Protein AF-A0A920P8W2-F1 (afdb_monomer)

Mean predicted aligned error: 8.72 Å

Radius of gyration: 26.15 Å; Cα contacts (8 Å, |Δi|>4): 49; chains: 1; bounding box: 53×20×72 Å

pLDDT: mean 90.16, std 8.15, range [62.06, 97.81]

Secondary structure (DSSP, 8-state):
-HHHHHHHHHHHHHHHHHHHHHHH-PPP-----EEEEESPTT---SS--S--EEEESS---GGG-----B-TTS-B-S-S--

Sequence (82 aa):
MHNRTILGLLLLVIVGMLSIELMIATPVFGHANHERSIPAPNAELDTAPSKVTIWFSETIEPNFSEITVLDNLGVSVDLNDS

Structure (mmCIF, N/CA/C/O backbone):
data_AF-A0A920P8W2-F1
#
_entry.id   AF-A0A920P8W2-F1
#
loop_
_atom_site.group_PDB
_atom_site.id
_atom_site.type_symbol
_atom_site.label_atom_id
_atom_site.label_alt_id
_atom_site.label_comp_id
_atom_site.label_asym_id
_atom_site.label_entity_id
_atom_site.label_seq_id
_atom_site.pdbx_PDB_ins_code
_atom_site.Cartn_x
_atom_site.Cartn_y
_atom_site.Cartn_z
_atom_site.occupancy
_atom_site.B_iso_or_equiv
_atom_site.auth_seq_id
_atom_site.auth_comp_id
_atom_site.auth_asym_id
_atom_site.auth_atom_id
_atom_site.pdbx_PDB_model_num
ATOM 1 N N . MET A 1 1 ? 33.057 -0.167 -55.345 1.00 62.06 1 MET A N 1
ATOM 2 C CA . MET A 1 1 ? 32.476 -1.289 -54.565 1.00 62.06 1 MET A CA 1
ATOM 3 C C . MET A 1 1 ? 32.834 -1.238 -53.075 1.00 62.06 1 MET A C 1
ATOM 5 O O . MET A 1 1 ? 31.984 -1.593 -52.275 1.00 62.06 1 MET A O 1
ATOM 9 N N . HIS A 1 2 ? 34.006 -0.709 -52.698 1.00 70.69 2 HIS A N 1
ATOM 10 C CA . HIS A 1 2 ? 34.494 -0.610 -51.309 1.00 70.69 2 HIS A CA 1
ATOM 11 C C . HIS A 1 2 ? 33.620 0.242 -50.352 1.00 70.69 2 HIS A C 1
ATOM 13 O O . HIS A 1 2 ? 33.405 -0.124 -49.203 1.00 70.69 2 HIS A O 1
ATOM 19 N N . ASN A 1 3 ? 33.034 1.351 -50.820 1.00 78.06 3 ASN A N 1
ATOM 20 C CA . ASN A 1 3 ? 32.226 2.226 -49.950 1.00 78.06 3 ASN A CA 1
ATOM 21 C C . ASN A 1 3 ? 30.864 1.615 -49.580 1.00 78.06 3 ASN A C 1
ATOM 23 O O . ASN A 1 3 ? 30.338 1.886 -48.508 1.00 78.06 3 ASN A O 1
ATOM 27 N N . ARG A 1 4 ? 30.297 0.768 -50.452 1.00 83.88 4 ARG A N 1
ATOM 28 C CA . ARG A 1 4 ? 29.006 0.097 -50.213 1.00 83.88 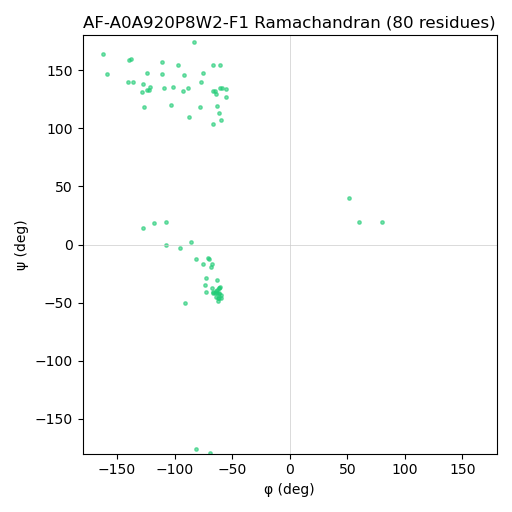4 ARG A CA 1
ATOM 29 C C . ARG A 1 4 ? 29.144 -1.021 -49.178 1.00 83.88 4 ARG A C 1
ATOM 31 O O . ARG A 1 4 ? 28.239 -1.218 -48.378 1.00 83.88 4 ARG A O 1
ATOM 38 N N . THR A 1 5 ? 30.285 -1.712 -49.172 1.00 84.12 5 THR A N 1
ATOM 39 C CA . THR A 1 5 ? 30.606 -2.744 -48.177 1.00 84.12 5 THR A CA 1
ATOM 40 C C . THR A 1 5 ? 30.914 -2.133 -46.813 1.00 84.12 5 THR A C 1
ATOM 42 O O . THR A 1 5 ? 30.417 -2.634 -45.812 1.00 84.12 5 THR A O 1
ATOM 45 N N . ILE A 1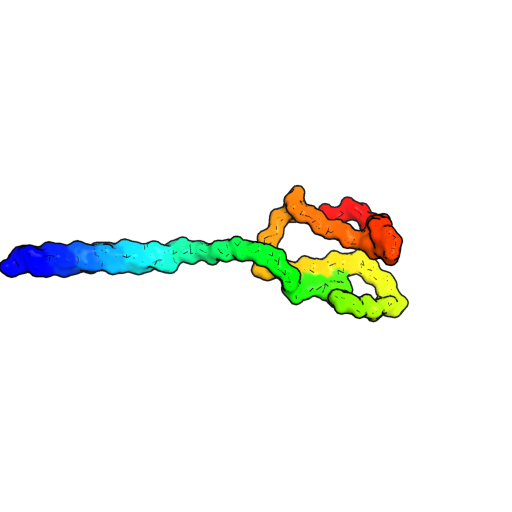 6 ? 31.648 -1.013 -46.765 1.00 90.00 6 ILE A N 1
ATOM 46 C CA . ILE A 1 6 ? 31.901 -0.277 -45.514 1.00 90.00 6 ILE A CA 1
ATOM 47 C C . ILE A 1 6 ? 30.587 0.233 -44.910 1.00 90.00 6 ILE A C 1
ATOM 49 O O . ILE A 1 6 ? 30.343 0.034 -43.725 1.00 90.00 6 ILE A O 1
ATOM 53 N N . LEU A 1 7 ? 29.705 0.822 -45.724 1.00 91.12 7 LEU A N 1
ATOM 54 C CA . LEU A 1 7 ? 28.409 1.313 -45.253 1.00 91.12 7 LEU A CA 1
ATOM 55 C C . LEU A 1 7 ? 27.516 0.180 -44.718 1.00 91.12 7 LEU A C 1
ATOM 57 O O . LEU A 1 7 ? 26.860 0.347 -43.695 1.00 91.12 7 LEU A O 1
ATOM 61 N N . GLY A 1 8 ? 27.526 -0.984 -45.377 1.00 92.75 8 GLY A N 1
ATOM 62 C CA . GLY A 1 8 ? 26.788 -2.166 -44.925 1.00 92.75 8 GLY A CA 1
ATOM 63 C C . GLY A 1 8 ? 27.298 -2.721 -43.594 1.00 92.75 8 GLY A C 1
ATOM 64 O O . GLY A 1 8 ? 26.493 -3.054 -42.730 1.00 92.75 8 GLY A O 1
ATOM 65 N N . LEU A 1 9 ? 28.619 -2.767 -43.397 1.00 94.25 9 LEU A N 1
ATOM 66 C CA . LEU A 1 9 ? 29.222 -3.194 -42.129 1.00 94.25 9 LEU A CA 1
ATOM 67 C C . LEU A 1 9 ? 28.917 -2.212 -40.994 1.00 94.25 9 LEU A C 1
ATOM 69 O O . LEU A 1 9 ? 28.569 -2.645 -39.901 1.00 94.25 9 LEU A O 1
ATOM 73 N N . LEU A 1 10 ? 28.982 -0.904 -41.260 1.00 95.12 10 LEU A N 1
ATOM 74 C CA . LEU A 1 10 ? 28.614 0.119 -40.279 1.00 95.12 10 LEU A CA 1
ATOM 75 C C . LEU A 1 10 ? 27.147 -0.003 -39.857 1.00 95.12 10 LEU A C 1
ATOM 77 O O . LEU A 1 10 ? 26.850 0.050 -38.668 1.00 95.12 10 LEU A O 1
ATOM 81 N N . LEU A 1 11 ? 26.239 -0.234 -40.810 1.00 96.06 11 LEU A N 1
ATOM 82 C CA .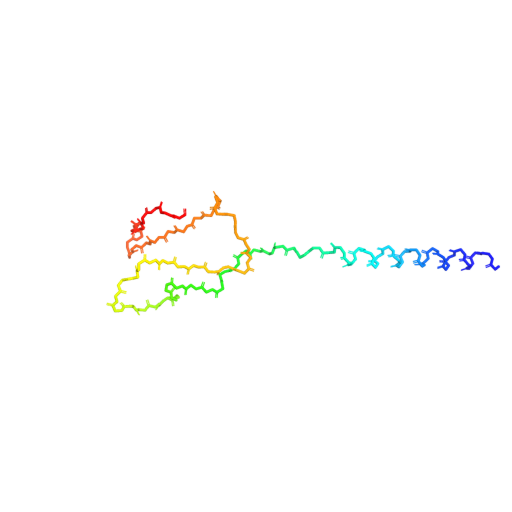 LEU A 1 11 ? 24.827 -0.470 -40.512 1.00 96.06 11 LEU A CA 1
ATOM 83 C C . LEU A 1 11 ? 24.643 -1.702 -39.612 1.00 96.06 11 LEU A C 1
ATOM 85 O O . LEU A 1 11 ? 23.888 -1.654 -38.647 1.00 96.06 11 LEU A O 1
ATOM 89 N N . LEU A 1 12 ? 25.355 -2.792 -39.906 1.00 96.06 12 LEU A N 1
ATOM 90 C CA . LEU A 1 12 ? 25.279 -4.041 -39.144 1.00 96.06 12 LEU A CA 1
ATOM 91 C C . LEU A 1 12 ? 25.779 -3.866 -37.705 1.00 96.06 12 LEU A C 1
ATOM 93 O O . LEU A 1 12 ? 25.162 -4.379 -36.776 1.00 96.06 12 LEU A O 1
ATOM 97 N N . VAL A 1 13 ? 26.854 -3.096 -37.516 1.00 96.38 13 VAL A N 1
ATOM 98 C CA . VAL A 1 13 ? 27.367 -2.745 -36.185 1.00 96.38 13 VAL A CA 1
ATOM 99 C C . VAL A 1 13 ? 26.346 -1.914 -35.414 1.00 96.38 13 VAL A C 1
ATOM 101 O O . VAL A 1 13 ? 26.065 -2.233 -34.265 1.00 96.38 13 VAL A O 1
ATOM 104 N N . ILE A 1 14 ? 25.736 -0.905 -36.044 1.00 96.25 14 ILE A N 1
ATOM 105 C CA . ILE A 1 14 ? 24.714 -0.066 -35.400 1.00 96.25 14 ILE A CA 1
ATOM 106 C C . ILE A 1 14 ? 23.502 -0.906 -34.979 1.00 96.25 14 ILE A C 1
ATOM 108 O O . ILE A 1 14 ? 23.050 -0.805 -33.843 1.00 96.25 14 ILE A O 1
ATOM 112 N N . VAL A 1 15 ? 23.002 -1.778 -35.860 1.00 96.12 15 VAL A N 1
ATOM 113 C CA . VAL A 1 15 ? 21.880 -2.678 -35.543 1.00 96.12 15 VAL A CA 1
ATOM 114 C C . VAL A 1 15 ? 22.254 -3.642 -34.418 1.00 96.12 15 VAL A C 1
ATOM 116 O O . VAL A 1 15 ? 21.452 -3.869 -33.512 1.00 96.12 15 VAL A O 1
ATOM 119 N N . GLY A 1 16 ? 23.476 -4.179 -34.444 1.00 95.75 16 GLY A N 1
ATOM 120 C CA . GLY A 1 16 ? 24.001 -5.028 -33.378 1.00 95.75 16 GLY A CA 1
ATOM 121 C C . GLY A 1 16 ? 24.043 -4.305 -32.031 1.00 95.75 16 GLY A C 1
ATOM 122 O O . GLY A 1 16 ? 23.562 -4.848 -31.041 1.00 95.75 16 GLY A O 1
ATOM 123 N N . MET A 1 17 ? 24.536 -3.065 -32.001 1.00 94.50 17 MET A N 1
ATOM 124 C CA . MET A 1 17 ? 24.571 -2.236 -30.792 1.00 94.50 17 MET A CA 1
ATOM 125 C C . MET A 1 17 ? 23.166 -1.944 -30.247 1.00 94.50 17 MET A C 1
ATOM 127 O O . MET A 1 17 ? 22.914 -2.218 -29.077 1.00 94.50 17 MET A O 1
ATOM 131 N N . LEU A 1 18 ? 22.224 -1.506 -31.092 1.00 93.50 18 LEU A N 1
ATOM 132 C CA . LEU A 1 18 ? 20.836 -1.248 -30.671 1.00 93.50 18 LEU A CA 1
ATOM 133 C C . LEU A 1 18 ? 20.141 -2.509 -30.130 1.00 93.50 18 LEU A C 1
ATOM 135 O O . LEU A 1 18 ? 19.344 -2.442 -29.197 1.00 93.50 18 LEU A O 1
ATOM 139 N N . SER A 1 19 ? 20.435 -3.671 -30.715 1.00 90.56 19 SER A N 1
ATOM 140 C CA . SER A 1 19 ? 19.846 -4.944 -30.281 1.00 90.56 19 SER A CA 1
ATOM 141 C C . SER A 1 19 ? 20.336 -5.352 -28.890 1.00 90.56 19 SER A C 1
ATOM 143 O O . SER A 1 19 ? 19.558 -5.874 -28.094 1.00 90.56 19 SER A O 1
ATOM 145 N N . ILE A 1 20 ? 21.612 -5.093 -28.585 1.00 92.62 20 ILE A N 1
ATOM 146 C CA . ILE A 1 20 ? 22.200 -5.352 -27.265 1.00 92.62 20 ILE A CA 1
ATOM 147 C C . ILE A 1 20 ? 21.578 -4.427 -26.209 1.00 92.62 20 ILE A C 1
ATOM 149 O O . ILE A 1 20 ? 21.259 -4.889 -25.118 1.00 92.62 20 ILE A O 1
ATOM 153 N N . GLU A 1 21 ? 21.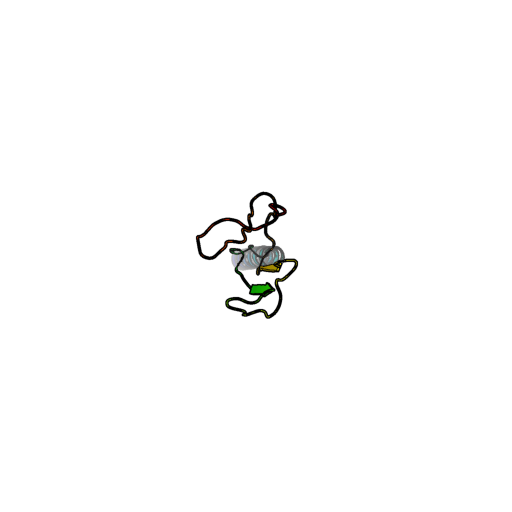343 -3.152 -26.530 1.00 87.19 21 GLU A N 1
ATOM 154 C CA . GLU A 1 21 ? 20.703 -2.195 -25.612 1.00 87.19 21 GLU A CA 1
ATOM 155 C C . GLU A 1 21 ? 19.282 -2.624 -25.215 1.00 87.19 21 GLU A C 1
ATOM 157 O O . GLU A 1 21 ? 18.931 -2.579 -24.035 1.00 87.19 21 GLU A O 1
ATOM 162 N N . LEU A 1 22 ? 18.484 -3.128 -26.164 1.00 84.94 22 LEU A N 1
ATOM 163 C CA . LEU A 1 22 ? 17.135 -3.636 -25.880 1.00 84.94 22 LEU A CA 1
ATOM 164 C C . LEU A 1 22 ? 17.131 -4.842 -24.931 1.00 84.94 22 LEU A C 1
ATOM 166 O O . LEU A 1 22 ? 16.176 -5.020 -24.179 1.00 84.94 22 LEU A O 1
ATOM 170 N N . MET A 1 23 ? 18.183 -5.664 -24.949 1.00 84.31 23 MET A N 1
ATOM 171 C CA . MET A 1 23 ? 18.300 -6.825 -24.060 1.00 84.31 23 MET A CA 1
ATOM 172 C C . MET A 1 23 ? 18.653 -6.452 -22.615 1.00 84.31 23 MET A C 1
ATOM 174 O O . MET A 1 23 ? 18.483 -7.281 -21.724 1.00 84.31 23 MET A O 1
ATOM 178 N N . ILE A 1 24 ? 19.139 -5.230 -22.377 1.00 82.44 24 ILE A N 1
ATOM 179 C CA . ILE A 1 24 ? 19.590 -4.756 -21.057 1.00 82.44 24 ILE A CA 1
ATOM 180 C C . ILE A 1 24 ? 18.592 -3.747 -20.457 1.00 82.44 24 ILE A C 1
ATOM 182 O O . ILE A 1 24 ? 18.781 -3.279 -19.337 1.00 82.44 24 ILE A O 1
ATOM 186 N N . ALA A 1 25 ? 17.502 -3.421 -21.159 1.00 73.31 25 ALA A N 1
ATOM 187 C CA . ALA A 1 25 ? 16.477 -2.518 -20.649 1.00 73.31 25 ALA A CA 1
ATOM 188 C C . ALA A 1 25 ? 15.865 -3.068 -19.347 1.00 73.31 25 ALA A C 1
ATOM 190 O O . ALA A 1 25 ? 15.097 -4.031 -19.356 1.00 73.31 25 ALA A O 1
ATOM 191 N N . THR A 1 26 ? 16.206 -2.455 -18.213 1.00 72.06 26 THR A N 1
ATOM 192 C CA . THR A 1 26 ? 15.579 -2.771 -16.930 1.00 72.06 26 THR A CA 1
ATOM 193 C C . THR A 1 26 ? 14.206 -2.110 -16.868 1.00 72.06 26 THR A C 1
ATOM 195 O O . THR A 1 26 ? 14.086 -0.954 -17.289 1.00 72.06 26 THR A O 1
ATOM 198 N N . PRO A 1 27 ? 13.177 -2.783 -16.324 1.00 69.31 27 PRO A N 1
ATOM 199 C CA . PRO A 1 27 ? 11.897 -2.137 -16.076 1.00 69.31 27 PRO A CA 1
ATOM 200 C C . PRO A 1 27 ? 12.128 -0.892 -15.215 1.00 69.31 27 PRO A C 1
ATOM 202 O O . PRO A 1 27 ? 12.801 -0.947 -14.186 1.00 69.31 27 PRO A O 1
ATOM 205 N N . VAL A 1 28 ? 11.626 0.249 -15.679 1.00 70.75 28 VAL A N 1
ATOM 206 C CA . VAL A 1 28 ? 11.623 1.473 -14.881 1.00 70.75 28 VAL A CA 1
ATOM 207 C C . VAL A 1 28 ? 10.476 1.335 -13.893 1.00 70.75 28 VAL A C 1
ATOM 209 O O . VAL A 1 28 ? 9.327 1.209 -14.313 1.00 70.75 28 VAL A O 1
ATOM 212 N N . PHE A 1 29 ? 10.798 1.341 -12.601 1.00 66.50 29 PHE A N 1
ATOM 213 C CA . PHE A 1 29 ? 9.809 1.354 -11.529 1.00 66.50 29 PHE A CA 1
ATOM 214 C C . PHE A 1 29 ? 8.971 2.630 -11.656 1.00 66.50 29 PHE A C 1
ATOM 216 O O . PHE A 1 29 ? 9.488 3.744 -11.531 1.00 66.50 29 PHE A O 1
ATOM 223 N N . GLY A 1 30 ? 7.689 2.467 -11.982 1.00 74.31 30 GLY A N 1
ATOM 224 C CA . GLY A 1 30 ? 6.732 3.566 -11.967 1.00 74.31 30 GLY A CA 1
ATOM 225 C C . GLY A 1 30 ? 6.438 4.027 -10.538 1.00 74.31 30 GLY A C 1
ATOM 226 O O . GLY A 1 30 ? 6.960 3.487 -9.564 1.00 74.31 30 GLY A O 1
ATOM 227 N N . HIS A 1 31 ? 5.565 5.026 -10.387 1.00 84.62 31 HIS A N 1
ATOM 228 C CA . HIS A 1 31 ? 5.008 5.323 -9.067 1.00 84.62 31 HIS A CA 1
ATOM 229 C C . HIS A 1 31 ? 4.283 4.084 -8.517 1.00 84.62 31 HIS A C 1
ATOM 231 O O . HIS A 1 31 ? 3.514 3.448 -9.239 1.00 84.62 31 HIS A O 1
ATOM 237 N N . ALA A 1 32 ? 4.517 3.761 -7.243 1.00 91.50 32 ALA A N 1
ATOM 238 C CA . ALA A 1 32 ? 3.842 2.674 -6.546 1.00 91.50 32 ALA A CA 1
ATOM 239 C C . ALA A 1 32 ? 2.350 3.010 -6.384 1.00 91.50 32 ALA A C 1
ATOM 241 O O . ALA A 1 32 ? 1.970 3.835 -5.554 1.00 91.50 32 ALA A O 1
ATOM 242 N N . ASN A 1 33 ? 1.498 2.392 -7.201 1.00 93.00 33 ASN A N 1
ATOM 243 C CA . ASN A 1 33 ? 0.055 2.615 -7.162 1.00 93.00 33 ASN A CA 1
ATOM 244 C C . ASN A 1 33 ? -0.610 1.602 -6.235 1.00 93.00 33 ASN A C 1
ATOM 246 O O . ASN A 1 33 ? -0.184 0.451 -6.174 1.00 93.00 33 ASN A O 1
ATOM 250 N N . HIS A 1 34 ? -1.678 2.006 -5.547 1.00 94.69 34 HIS A N 1
ATOM 251 C CA . HIS A 1 34 ? -2.496 1.088 -4.757 1.00 94.69 34 HIS A CA 1
ATOM 252 C C . HIS A 1 34 ? -3.158 0.040 -5.666 1.00 94.69 34 HIS A C 1
ATOM 254 O O . HIS A 1 34 ? -3.972 0.388 -6.522 1.00 94.69 34 HIS A O 1
ATOM 260 N N . GLU A 1 35 ? -2.867 -1.240 -5.443 1.00 96.00 35 GLU A N 1
ATOM 261 C CA . GLU A 1 35 ? -3.545 -2.337 -6.141 1.00 96.00 35 GLU A CA 1
ATOM 262 C C . GLU A 1 35 ? -4.771 -2.822 -5.372 1.00 96.00 35 GLU A C 1
ATOM 264 O O . GLU A 1 35 ? -5.854 -2.980 -5.934 1.00 96.00 35 GLU A O 1
ATOM 269 N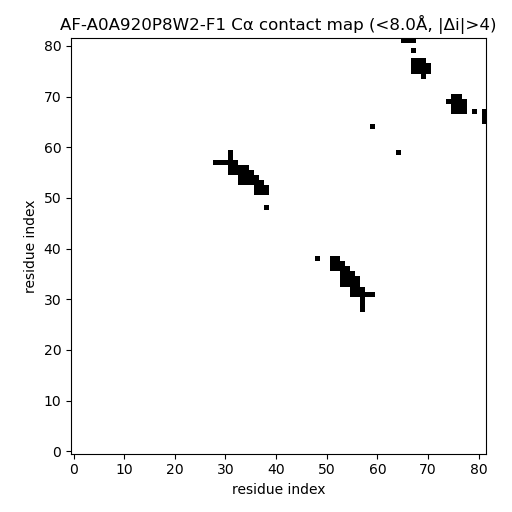 N . ARG A 1 36 ? -4.590 -3.097 -4.077 1.00 97.44 36 ARG A N 1
ATOM 270 C CA . ARG A 1 36 ? -5.633 -3.595 -3.177 1.00 97.44 36 ARG A CA 1
ATOM 271 C C . ARG A 1 36 ? -5.235 -3.398 -1.719 1.00 97.44 36 ARG A C 1
ATOM 273 O O . ARG A 1 36 ? -4.050 -3.300 -1.398 1.00 97.44 36 ARG A O 1
ATOM 280 N N . SER A 1 37 ? -6.221 -3.493 -0.838 1.00 97.75 37 SER A N 1
ATOM 281 C CA . SER A 1 37 ? -6.015 -3.509 0.604 1.00 97.75 37 SER A CA 1
ATOM 282 C C . SER A 1 37 ? -6.927 -4.516 1.299 1.00 97.75 37 SER A C 1
ATOM 284 O O . SER A 1 37 ? -7.968 -4.917 0.773 1.00 97.75 37 SER A O 1
ATOM 286 N N . ILE A 1 38 ? -6.522 -4.922 2.499 1.00 96.81 38 ILE A N 1
ATOM 287 C CA . ILE A 1 38 ? -7.368 -5.611 3.470 1.00 96.81 38 ILE A CA 1
ATOM 288 C C . ILE A 1 38 ? -7.277 -4.827 4.786 1.00 96.81 38 ILE A C 1
ATOM 290 O O . ILE A 1 38 ? -6.178 -4.744 5.337 1.00 96.81 38 ILE A O 1
ATOM 294 N N . PRO A 1 39 ? -8.389 -4.276 5.305 1.00 96.88 39 PRO A N 1
ATOM 295 C CA . PRO A 1 39 ? -9.735 -4.270 4.714 1.00 96.88 39 PRO A CA 1
ATOM 296 C C . PRO A 1 39 ? -9.804 -3.571 3.348 1.00 96.88 39 PRO A C 1
ATOM 298 O O . PRO A 1 39 ? -8.971 -2.718 3.042 1.00 96.88 39 PRO A O 1
ATOM 301 N N . ALA A 1 40 ? -10.779 -3.953 2.517 1.00 97.81 40 ALA A N 1
ATOM 302 C CA . ALA A 1 40 ? -10.998 -3.300 1.227 1.00 97.81 40 ALA A CA 1
ATOM 303 C C . ALA A 1 40 ? -11.469 -1.844 1.428 1.00 97.81 40 ALA A C 1
ATOM 305 O O . ALA A 1 40 ? -12.074 -1.540 2.462 1.00 97.81 40 ALA A O 1
ATOM 306 N N . PRO A 1 41 ? -11.241 -0.939 0.460 1.00 96.75 41 PRO A N 1
ATOM 307 C CA . PRO A 1 41 ? -11.736 0.429 0.559 1.00 96.75 41 PRO A CA 1
ATOM 308 C C . PRO A 1 41 ? -13.253 0.459 0.776 1.00 96.75 41 PRO A C 1
ATOM 310 O O . PRO A 1 41 ? -13.993 -0.235 0.078 1.00 96.75 41 PRO A O 1
ATOM 313 N N . ASN A 1 42 ? -13.707 1.280 1.727 1.00 95.75 42 ASN A N 1
ATOM 314 C CA . ASN A 1 42 ? -15.115 1.408 2.131 1.00 95.75 42 ASN A CA 1
ATOM 315 C C . ASN A 1 42 ? -15.761 0.115 2.666 1.00 95.75 42 ASN A C 1
ATOM 317 O O . ASN A 1 42 ? -16.986 0.008 2.673 1.00 95.75 42 ASN A O 1
ATOM 321 N N . ALA A 1 43 ? -14.972 -0.877 3.090 1.00 96.81 43 ALA A N 1
ATOM 322 C CA . ALA A 1 43 ? -15.520 -2.066 3.728 1.00 96.81 43 ALA A CA 1
ATOM 323 C C . ALA A 1 43 ? -16.154 -1.717 5.082 1.00 96.81 43 ALA A C 1
ATOM 325 O O . ALA A 1 43 ? -15.526 -1.081 5.929 1.00 96.81 43 ALA A O 1
ATOM 326 N N . GLU A 1 44 ? -17.370 -2.205 5.300 1.00 96.44 44 GLU A N 1
ATOM 327 C CA . GLU A 1 44 ? -17.983 -2.281 6.623 1.00 96.44 44 GLU A CA 1
ATOM 328 C C . GLU A 1 44 ? -17.671 -3.654 7.220 1.00 96.44 44 GLU A C 1
ATOM 330 O O . GLU A 1 44 ? -17.792 -4.681 6.549 1.00 96.44 44 GLU A O 1
ATOM 335 N N . LEU A 1 45 ? -17.211 -3.670 8.469 1.00 95.69 45 LEU A N 1
ATOM 336 C CA . LEU A 1 45 ? -16.797 -4.885 9.159 1.00 95.69 45 LEU A CA 1
ATOM 337 C C . LEU A 1 45 ? -17.609 -5.042 10.440 1.00 95.69 45 LEU A C 1
ATOM 339 O O . LEU A 1 45 ? -17.680 -4.116 11.244 1.00 95.69 45 LEU A O 1
ATOM 343 N N . ASP A 1 46 ? -18.129 -6.244 10.675 1.00 97.00 46 ASP A N 1
ATOM 344 C CA . ASP A 1 46 ? -18.813 -6.582 11.931 1.00 97.00 46 ASP A CA 1
ATOM 345 C C . ASP A 1 46 ? -17.848 -6.632 13.127 1.00 97.0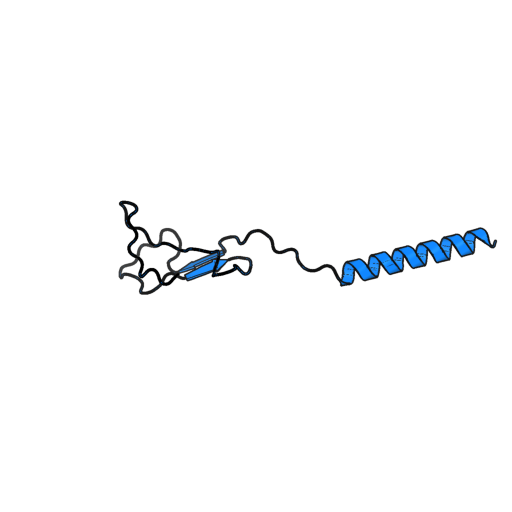0 46 ASP A C 1
ATOM 347 O O . ASP A 1 46 ? -18.253 -6.600 14.288 1.00 97.00 46 ASP A O 1
ATOM 351 N N . THR A 1 47 ? -16.547 -6.776 12.865 1.00 95.56 47 THR A N 1
ATOM 352 C CA . THR A 1 47 ? -15.496 -6.871 13.881 1.00 95.56 47 THR A CA 1
ATOM 353 C C . THR A 1 47 ? -14.265 -6.096 13.434 1.00 95.56 47 THR A C 1
ATOM 355 O O . THR A 1 47 ? -13.879 -6.147 12.266 1.00 95.56 47 THR A O 1
ATOM 358 N N . ALA A 1 48 ? -13.631 -5.397 14.376 1.00 91.69 48 ALA A N 1
ATOM 359 C CA . ALA A 1 48 ? -12.416 -4.640 14.111 1.00 91.69 48 ALA A CA 1
ATOM 360 C C . ALA A 1 48 ? -11.276 -5.559 13.614 1.00 91.69 48 ALA A C 1
ATOM 362 O O . ALA A 1 48 ? -11.052 -6.626 14.196 1.00 91.69 48 ALA A O 1
ATOM 363 N N . PRO A 1 49 ? -10.540 -5.169 12.558 1.00 94.25 49 PRO A N 1
ATOM 364 C CA . PRO A 1 49 ? -9.417 -5.945 12.051 1.00 94.25 49 PRO A CA 1
ATOM 365 C C . PRO A 1 49 ? -8.202 -5.802 12.974 1.00 94.25 49 PRO A C 1
ATOM 367 O O . PRO A 1 49 ? -7.959 -4.741 13.541 1.00 94.25 49 PRO A O 1
ATOM 370 N N . SER A 1 50 ? -7.384 -6.850 13.077 1.00 92.94 50 SER A N 1
ATOM 371 C CA . SER A 1 50 ? -6.133 -6.798 13.847 1.00 92.94 50 SER A CA 1
ATOM 372 C C . SER A 1 50 ? -4.964 -6.165 13.085 1.00 92.94 50 SER A C 1
ATOM 374 O O . SER A 1 50 ? -3.909 -5.950 13.669 1.00 92.94 50 SER A O 1
ATOM 376 N N . LYS A 1 51 ? -5.103 -5.961 11.768 1.00 91.94 51 LYS A N 1
ATOM 377 C CA . LYS A 1 51 ? -4.057 -5.432 10.886 1.00 91.94 51 LYS A CA 1
ATOM 378 C C . LYS A 1 51 ? -4.667 -4.852 9.612 1.00 91.94 51 LYS A C 1
ATOM 380 O O . LYS A 1 51 ? -5.624 -5.409 9.073 1.00 91.94 51 LYS A O 1
ATOM 385 N N . VAL A 1 52 ? -4.039 -3.801 9.093 1.00 93.50 52 VAL A N 1
ATOM 386 C CA . VAL A 1 52 ? -4.249 -3.293 7.734 1.00 93.50 52 VAL A CA 1
ATOM 387 C C . VAL A 1 52 ? -3.103 -3.773 6.842 1.00 93.50 52 VAL A C 1
ATOM 389 O O . VAL A 1 52 ? -1.943 -3.772 7.242 1.00 93.50 52 VAL A O 1
ATOM 392 N N . THR A 1 53 ? -3.416 -4.245 5.637 1.00 94.50 53 THR A N 1
ATOM 393 C CA . THR A 1 53 ? -2.415 -4.632 4.631 1.00 94.50 53 THR A CA 1
ATOM 394 C C . THR A 1 53 ? -2.721 -3.942 3.317 1.00 94.50 53 THR A C 1
ATOM 396 O O . THR A 1 53 ? -3.855 -4.010 2.850 1.00 94.50 53 THR A O 1
ATOM 399 N N . ILE A 1 54 ? -1.713 -3.317 2.713 1.00 94.88 54 ILE A N 1
ATOM 400 C CA . ILE A 1 54 ? -1.819 -2.615 1.434 1.00 94.88 54 ILE A CA 1
ATOM 401 C C . ILE A 1 54 ? -0.791 -3.212 0.474 1.00 94.88 54 ILE A C 1
ATOM 403 O O . ILE A 1 54 ? 0.363 -3.417 0.848 1.00 94.88 54 ILE A O 1
ATOM 407 N N . TRP A 1 55 ? -1.216 -3.506 -0.752 1.00 95.50 55 TRP A N 1
ATOM 408 C CA . TRP A 1 55 ? -0.336 -3.944 -1.831 1.00 95.50 55 TRP A CA 1
ATOM 409 C C . TRP A 1 55 ? -0.217 -2.841 -2.870 1.00 95.50 55 TRP A C 1
ATOM 411 O O . TRP A 1 55 ? -1.223 -2.256 -3.284 1.00 95.50 55 TRP A O 1
ATOM 421 N N . PHE A 1 56 ? 1.017 -2.602 -3.297 1.00 94.75 56 PHE A N 1
ATOM 422 C CA . PHE A 1 56 ? 1.347 -1.641 -4.334 1.00 94.75 56 PHE A CA 1
ATOM 423 C C . PHE A 1 56 ? 1.838 -2.350 -5.594 1.00 94.75 56 PHE A C 1
ATOM 425 O O . PHE A 1 56 ? 2.340 -3.471 -5.519 1.00 94.75 56 PHE A O 1
ATOM 432 N N . SER A 1 57 ? 1.720 -1.672 -6.734 1.00 93.56 57 SER A N 1
ATOM 433 C CA . SER A 1 57 ? 2.159 -2.185 -8.037 1.00 93.56 57 SER A CA 1
ATOM 434 C C . SER A 1 57 ? 3.676 -2.332 -8.157 1.00 93.56 57 SER A C 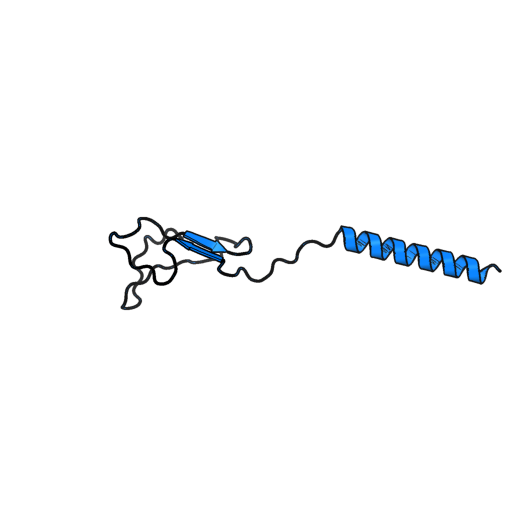1
ATOM 436 O O . SER A 1 57 ? 4.158 -2.996 -9.064 1.00 93.56 57 SER A O 1
ATOM 438 N N . GLU A 1 58 ? 4.422 -1.692 -7.258 1.00 90.75 58 GLU A N 1
ATOM 439 C CA . GLU A 1 58 ? 5.880 -1.670 -7.224 1.00 90.75 58 GLU A CA 1
ATOM 440 C C . GLU A 1 58 ? 6.366 -1.819 -5.780 1.00 90.75 58 GLU A C 1
ATOM 442 O O . GLU A 1 58 ? 5.638 -1.527 -4.826 1.00 90.75 58 GLU A O 1
ATOM 447 N N . THR A 1 59 ? 7.620 -2.233 -5.612 1.00 89.69 59 THR A N 1
ATOM 448 C CA . THR A 1 59 ? 8.271 -2.247 -4.299 1.00 89.69 59 THR A CA 1
ATOM 449 C C . THR A 1 59 ? 8.414 -0.821 -3.766 1.00 89.69 59 THR A C 1
ATOM 451 O O . THR A 1 59 ? 8.942 0.054 -4.451 1.00 89.69 59 THR A O 1
ATOM 454 N N . ILE A 1 60 ? 7.987 -0.604 -2.522 1.00 89.81 60 ILE A N 1
ATOM 455 C CA . ILE A 1 60 ? 8.204 0.644 -1.781 1.00 89.81 60 ILE A CA 1
ATOM 456 C C . ILE A 1 60 ? 9.423 0.512 -0.864 1.00 89.81 60 ILE A C 1
ATOM 458 O O . ILE A 1 60 ? 9.758 -0.592 -0.439 1.00 89.81 60 ILE A O 1
ATOM 462 N N . GLU A 1 61 ? 10.066 1.632 -0.539 1.00 91.06 61 GLU A N 1
ATOM 463 C CA . GLU A 1 61 ? 11.110 1.684 0.490 1.00 91.06 61 GLU A CA 1
ATOM 464 C C . GLU A 1 61 ? 10.454 1.926 1.860 1.00 91.06 61 GLU A C 1
ATOM 466 O O . GLU A 1 61 ? 9.948 3.031 2.090 1.00 91.06 61 GLU A O 1
ATOM 471 N N . PRO A 1 62 ? 10.435 0.933 2.771 1.00 87.88 62 PRO A N 1
ATOM 472 C CA . PRO A 1 62 ? 9.677 1.032 4.018 1.00 87.88 62 PRO A CA 1
ATOM 473 C C . PRO A 1 62 ? 10.134 2.187 4.910 1.00 87.88 62 PRO A C 1
ATOM 475 O O . PRO A 1 62 ? 9.302 2.879 5.475 1.00 87.88 62 PRO A O 1
ATOM 478 N N . ASN A 1 63 ? 11.440 2.474 4.968 1.00 90.94 63 ASN A N 1
ATOM 479 C CA . ASN A 1 63 ? 11.967 3.530 5.844 1.00 90.94 63 ASN A CA 1
ATOM 480 C C . ASN A 1 63 ? 11.614 4.957 5.385 1.00 90.94 63 ASN A C 1
ATOM 482 O O . ASN A 1 63 ? 11.837 5.913 6.126 1.00 90.94 63 ASN A O 1
ATOM 486 N N . PHE A 1 64 ? 11.106 5.114 4.160 1.00 89.94 64 PHE A N 1
ATOM 487 C CA . PHE A 1 64 ? 10.631 6.389 3.610 1.00 89.94 64 PHE A CA 1
ATOM 488 C C . PHE A 1 64 ? 9.138 6.350 3.266 1.00 89.94 64 PHE A C 1
ATOM 490 O O . PHE A 1 64 ? 8.664 7.170 2.479 1.00 89.94 64 PHE A O 1
ATOM 497 N N . SER A 1 65 ? 8.406 5.391 3.830 1.00 91.31 65 SER A N 1
ATOM 498 C CA . SER A 1 65 ? 6.971 5.223 3.634 1.00 91.31 65 SER A CA 1
ATOM 499 C C . SER A 1 65 ? 6.269 5.235 4.988 1.00 91.31 65 SER A C 1
ATOM 501 O O . SER A 1 65 ? 6.827 4.788 5.981 1.00 91.31 65 SER A O 1
ATOM 503 N N . GLU A 1 66 ? 5.040 5.741 5.028 1.00 91.94 66 GLU A N 1
ATOM 504 C CA . GLU A 1 66 ? 4.232 5.785 6.247 1.00 91.94 66 GLU A CA 1
ATOM 505 C C . GLU A 1 66 ? 2.803 5.345 5.927 1.00 91.94 66 GLU A C 1
ATOM 507 O O . GLU A 1 66 ? 2.245 5.685 4.879 1.00 91.94 66 GLU A O 1
ATOM 512 N N . ILE A 1 67 ? 2.218 4.572 6.838 1.00 92.19 67 ILE A N 1
ATOM 513 C CA . ILE A 1 67 ? 0.800 4.221 6.845 1.00 92.19 67 ILE A CA 1
ATOM 514 C C . ILE A 1 67 ? 0.241 4.712 8.176 1.00 92.19 67 ILE A C 1
ATOM 516 O O . ILE A 1 67 ? 0.857 4.485 9.214 1.00 92.19 67 ILE A O 1
ATOM 520 N N . THR A 1 68 ? -0.927 5.350 8.142 1.00 94.00 68 THR A N 1
ATOM 521 C CA . THR A 1 68 ? -1.622 5.817 9.347 1.00 94.00 68 THR A CA 1
ATOM 522 C C . THR A 1 68 ? -3.058 5.312 9.340 1.00 94.00 68 THR A C 1
ATOM 524 O O . THR A 1 68 ?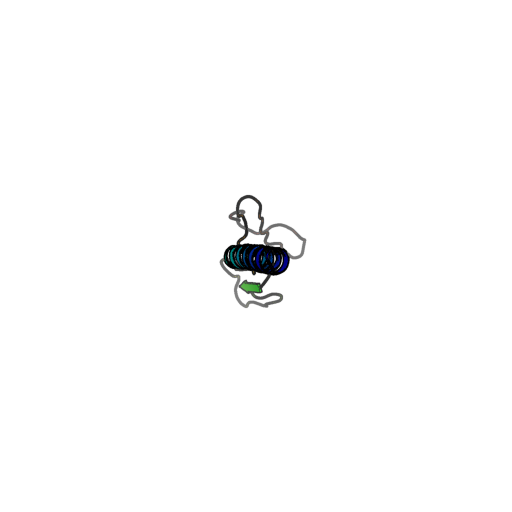 -3.725 5.350 8.301 1.00 94.00 68 THR A O 1
ATOM 527 N N . VAL A 1 69 ? -3.559 4.863 10.491 1.00 93.81 69 VAL A N 1
ATOM 528 C CA . VAL A 1 69 ? -4.985 4.549 10.672 1.00 93.81 69 VAL A CA 1
ATOM 529 C C . VAL A 1 69 ? -5.641 5.680 11.446 1.00 93.81 69 VAL A C 1
ATOM 531 O O . VAL A 1 69 ? -5.251 5.967 12.572 1.00 93.81 69 VAL A O 1
ATOM 534 N N . LEU A 1 70 ? -6.646 6.313 10.841 1.00 95.44 70 LEU A N 1
ATOM 535 C CA . LEU A 1 70 ? -7.343 7.465 11.411 1.00 95.44 70 LEU A CA 1
ATOM 536 C C . LEU A 1 70 ? -8.778 7.112 11.810 1.00 95.44 70 LEU A C 1
ATOM 538 O O . LEU A 1 70 ? -9.442 6.321 11.136 1.00 95.44 70 LEU A O 1
ATOM 542 N N . ASP A 1 71 ? -9.271 7.742 12.873 1.00 95.38 71 ASP A N 1
ATOM 543 C CA . ASP A 1 71 ? -10.696 7.758 13.198 1.00 95.38 71 ASP A CA 1
ATOM 544 C C . ASP A 1 71 ? -11.472 8.818 12.384 1.00 95.38 71 ASP A C 1
ATOM 546 O O . ASP A 1 71 ? -10.933 9.506 11.513 1.00 95.38 71 ASP A O 1
ATOM 550 N N . ASN A 1 72 ? -12.770 8.971 12.666 1.00 96.06 72 ASN A N 1
ATOM 551 C CA . ASN A 1 72 ? -13.629 9.931 11.964 1.00 96.06 72 ASN A CA 1
ATOM 552 C C . ASN A 1 72 ? -13.328 11.412 12.279 1.00 96.06 72 ASN A C 1
ATOM 554 O O . ASN A 1 72 ? -13.834 12.288 11.576 1.00 96.06 72 ASN A O 1
ATOM 558 N N . LEU A 1 73 ? -12.523 11.696 13.307 1.00 97.75 73 LEU A N 1
ATOM 559 C CA . LEU A 1 73 ? -12.040 13.030 13.659 1.00 97.75 73 LEU A CA 1
ATOM 560 C C . LEU A 1 73 ? -10.650 13.307 13.062 1.00 97.75 73 LEU A C 1
ATOM 562 O O . LEU A 1 73 ? -10.141 14.418 13.209 1.00 97.75 73 LEU A O 1
ATOM 566 N N . GLY A 1 74 ? -10.049 12.329 12.374 1.00 96.31 74 GLY A N 1
ATOM 567 C CA . GLY A 1 74 ? -8.704 12.427 11.811 1.00 96.31 74 GLY A CA 1
ATOM 568 C C . GLY A 1 74 ? -7.595 12.195 12.839 1.00 96.31 74 GLY A C 1
ATOM 569 O O . GLY A 1 74 ? -6.461 12.610 12.607 1.00 96.31 74 GLY A O 1
ATOM 570 N N . VAL A 1 75 ? -7.904 11.570 13.977 1.00 96.81 75 VAL A N 1
ATOM 571 C CA . VAL A 1 75 ? -6.923 11.233 15.015 1.00 96.81 75 VAL A CA 1
ATOM 572 C C . VAL A 1 75 ? -6.319 9.866 14.710 1.00 96.81 75 VAL A C 1
ATOM 574 O O . VAL A 1 75 ? -7.054 8.934 14.383 1.00 96.81 75 VAL A O 1
ATOM 577 N N . SER A 1 76 ? -4.991 9.737 14.824 1.00 95.12 76 SER A N 1
ATOM 578 C CA . SER A 1 76 ? -4.337 8.431 14.681 1.00 95.12 76 SER A CA 1
ATOM 579 C C . SER A 1 76 ? -4.750 7.482 15.807 1.00 95.12 76 SER A C 1
ATOM 581 O O . SER A 1 76 ? -4.737 7.844 16.985 1.00 95.12 76 SER A O 1
ATOM 583 N N . VAL A 1 77 ? -5.117 6.264 15.417 1.00 93.56 77 VAL A N 1
ATOM 584 C CA . VAL A 1 77 ? -5.524 5.158 16.291 1.00 93.56 77 VAL A CA 1
ATOM 585 C C . VAL A 1 77 ? -4.726 3.878 16.010 1.00 93.56 77 VAL A C 1
ATOM 587 O O . VAL A 1 77 ? -5.127 2.794 16.435 1.00 93.56 77 VAL A O 1
ATOM 590 N N . ASP A 1 78 ? -3.615 3.984 15.278 1.00 90.31 78 ASP A N 1
ATOM 591 C CA . ASP A 1 78 ? -2.708 2.864 15.023 1.00 90.31 78 ASP A CA 1
ATOM 592 C C . ASP A 1 78 ? -1.706 2.625 16.166 1.00 90.31 78 ASP A C 1
ATOM 594 O O . ASP A 1 78 ? -1.633 3.352 17.161 1.00 90.31 78 ASP A O 1
ATOM 598 N N . LEU A 1 79 ? -0.944 1.537 16.034 1.00 87.81 79 LEU A N 1
ATOM 599 C CA . LEU A 1 79 ? 0.078 1.130 16.995 1.00 87.81 79 LEU A CA 1
ATOM 600 C C . LEU A 1 79 ? 1.437 1.804 16.737 1.00 87.81 79 LEU A C 1
ATOM 602 O O . LEU A 1 79 ? 2.379 1.528 17.478 1.00 87.81 79 LEU A O 1
ATOM 606 N N . ASN A 1 80 ? 1.540 2.697 15.742 1.00 86.44 80 ASN A N 1
ATOM 607 C CA . ASN A 1 80 ? 2.795 3.277 15.245 1.00 86.44 80 ASN A CA 1
ATOM 608 C C . ASN A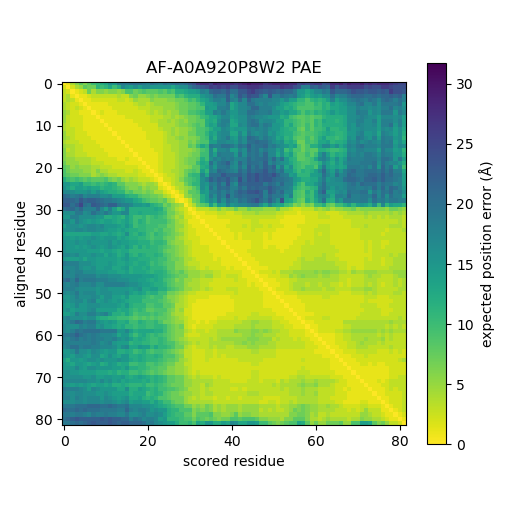 1 80 ? 3.858 2.212 14.899 1.00 86.44 80 ASN A C 1
ATOM 610 O O . ASN A 1 80 ? 5.038 2.370 15.214 1.00 86.44 80 ASN A O 1
ATOM 614 N N . ASP A 1 81 ? 3.427 1.104 14.298 1.00 80.88 81 ASP A N 1
ATOM 615 C CA . ASP A 1 81 ? 4.255 -0.036 13.886 1.00 80.88 81 ASP A CA 1
ATOM 616 C C . ASP A 1 81 ? 4.452 -0.121 12.362 1.00 80.88 81 ASP A C 1
ATOM 618 O O . ASP A 1 81 ? 4.781 -1.189 11.834 1.00 80.88 81 ASP A O 1
ATOM 622 N N . SER A 1 82 ? 4.227 1.009 11.685 1.00 75.25 82 SER A N 1
ATOM 623 C CA . SER A 1 82 ? 4.355 1.212 10.240 1.00 75.25 82 SER A CA 1
ATOM 624 C C . SER A 1 82 ? 5.781 1.022 9.726 1.00 75.25 82 SER A C 1
ATOM 626 O O . SER A 1 82 ? 6.736 1.448 10.416 1.00 75.25 82 SER A O 1
#

Solvent-accessible surface area (backbone atoms only — not comparable to full-atom values): 5548 Å² total; per-residue (Å²): 117,69,69,62,52,51,52,50,51,52,50,52,51,52,52,51,51,56,54,54,53,65,74,65,66,69,86,77,84,65,84,65,41,85,71,52,44,42,71,46,89,90,63,86,68,100,60,89,75,98,63,81,48,77,43,51,78,42,90,76,62,67,96,82,52,86,70,84,45,62,51,99,88,70,47,80,73,60,88,84,80,104

Foldseek 3Di:
DVVVVVVVVVVVVVVVVVVVVVVPDDDDDDPWAWPAKVVGPPDDDPDDDPDIDTHTPGDDDVVPDDDFDADPVRDGPDPRPD